Protein AF-A0A7S1DAP8-F1 (afdb_monomer_lite)

Organism: Cyclophora tenuis (NCBI:txid216820)

Sequence (135 aa):
DYMHPTELNETYIRTVSEQVTNPYPANLQTMCVDSYTTLSPDRNTYMVPTRNLHERVHCDVLERALATDGSYIYTVRLRPANAANQFVLVYNVESPLGVEVMDKLQSADWHLQRAFRHPITLPNDIIPDQWKNKK

Foldseek 3Di:
DDDAQVNPPDLDDDAPVRCVVPNDPPFKAKKFDPAWDDPDPQETEHDQDPDQDPDIFGKGFHDWDQDPVRFIFTWIFTQDPVHNPDTHTYGRQGPPRTMGMHTDVPSQVPPPPPHDDDPPDDPPVPDDPVNDPDD

pLDDT: mean 85.41, std 10.63, range [56.0, 96.94]

Structure (mmCIF, N/CA/C/O backbone):
data_AF-A0A7S1DAP8-F1
#
_entry.id   AF-A0A7S1DAP8-F1
#
loop_
_atom_site.group_PDB
_atom_site.id
_atom_site.type_symbol
_atom_site.label_atom_id
_atom_site.label_alt_id
_atom_site.label_comp_id
_atom_site.label_asym_id
_atom_site.label_entity_id
_atom_site.label_seq_id
_atom_site.pdbx_PDB_ins_code
_atom_site.Cartn_x
_atom_site.Cartn_y
_atom_site.Cartn_z
_atom_site.occupancy
_atom_site.B_iso_or_equiv
_atom_site.auth_seq_id
_atom_site.auth_comp_id
_atom_site.auth_asym_id
_atom_site.auth_atom_id
_atom_site.pdbx_PDB_model_num
ATOM 1 N N . ASP A 1 1 ? 5.462 -13.600 -15.554 1.00 74.06 1 ASP A N 1
ATOM 2 C CA . ASP A 1 1 ? 4.995 -12.455 -16.351 1.00 74.06 1 ASP A CA 1
ATOM 3 C C . ASP A 1 1 ? 5.003 -11.203 -15.510 1.00 74.06 1 ASP A C 1
ATOM 5 O O . ASP A 1 1 ? 4.640 -11.272 -14.341 1.00 74.06 1 ASP A O 1
ATOM 9 N N . TYR A 1 2 ? 5.502 -10.114 -16.087 1.00 80.12 2 TYR A N 1
ATOM 10 C CA . TYR A 1 2 ? 5.448 -8.781 -15.497 1.00 80.12 2 TYR A CA 1
ATOM 11 C C . TYR A 1 2 ? 4.095 -8.145 -15.810 1.00 80.12 2 TYR A C 1
ATOM 13 O O . TYR A 1 2 ? 3.560 -8.345 -16.902 1.00 80.12 2 TYR A O 1
ATOM 21 N N . MET A 1 3 ? 3.562 -7.394 -14.851 1.00 85.62 3 MET A N 1
ATOM 22 C CA . MET A 1 3 ? 2.334 -6.619 -14.991 1.00 85.62 3 MET A CA 1
ATOM 23 C C . MET A 1 3 ? 2.569 -5.226 -14.424 1.00 85.62 3 MET A C 1
ATOM 25 O O . MET A 1 3 ? 2.884 -5.099 -13.242 1.00 85.62 3 MET A O 1
ATOM 29 N N . HIS A 1 4 ? 2.401 -4.186 -15.232 1.00 84.69 4 HIS A N 1
ATOM 30 C CA . HIS A 1 4 ? 2.620 -2.826 -14.752 1.00 84.69 4 HIS A CA 1
ATOM 31 C C . HIS A 1 4 ? 1.543 -2.454 -13.709 1.00 84.69 4 HIS A C 1
ATOM 33 O O . HIS A 1 4 ? 0.382 -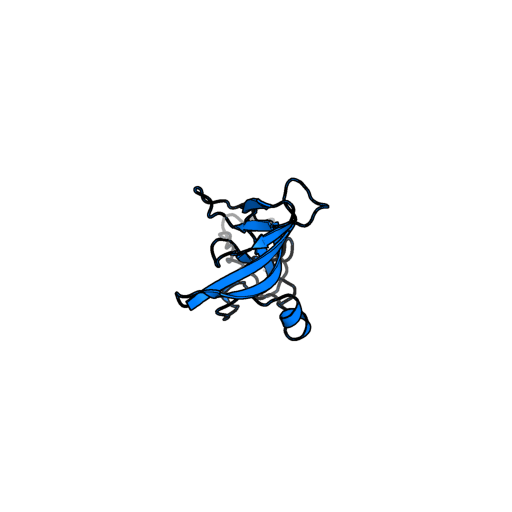2.831 -13.891 1.00 84.69 4 HIS A O 1
ATOM 39 N N . PRO A 1 5 ? 1.850 -1.689 -12.640 1.00 86.94 5 PRO A N 1
ATOM 40 C CA . PRO A 1 5 ? 0.865 -1.354 -11.606 1.00 86.94 5 PRO A CA 1
ATOM 41 C C . PRO A 1 5 ? -0.424 -0.714 -12.142 1.00 86.94 5 PRO A C 1
ATOM 43 O O . PRO A 1 5 ? -1.500 -0.967 -11.617 1.00 86.94 5 PRO A O 1
ATOM 46 N N . THR A 1 6 ? -0.350 0.068 -13.224 1.00 86.00 6 THR A N 1
ATOM 47 C CA . THR A 1 6 ? -1.535 0.697 -13.846 1.00 86.00 6 THR A CA 1
ATOM 48 C C . THR A 1 6 ? -2.428 -0.280 -14.611 1.00 86.00 6 THR A C 1
ATOM 50 O O . THR A 1 6 ? -3.550 0.070 -14.959 1.00 86.00 6 THR A O 1
ATOM 53 N N . GLU A 1 7 ? -1.932 -1.476 -14.931 1.00 87.50 7 GLU A N 1
ATOM 54 C CA . GLU A 1 7 ? -2.719 -2.552 -15.548 1.00 87.50 7 GLU A CA 1
ATOM 55 C C . GLU A 1 7 ? -3.531 -3.324 -14.497 1.00 87.50 7 GLU A C 1
ATOM 57 O O . GLU A 1 7 ? -4.429 -4.094 -14.848 1.00 87.50 7 GLU A O 1
ATOM 62 N N . LEU A 1 8 ? -3.251 -3.099 -13.206 1.00 86.94 8 LEU A N 1
ATOM 63 C CA . LEU A 1 8 ? -4.054 -3.603 -12.103 1.00 86.94 8 LEU A CA 1
ATOM 64 C C . LEU A 1 8 ? -5.413 -2.880 -12.110 1.00 86.94 8 LEU A C 1
ATOM 66 O O . LEU A 1 8 ? -5.570 -1.801 -11.547 1.00 86.94 8 LEU A O 1
ATOM 70 N N . ASN A 1 9 ? -6.405 -3.474 -12.773 1.00 83.38 9 ASN A N 1
ATOM 71 C CA . ASN A 1 9 ? -7.762 -2.932 -12.880 1.00 83.38 9 ASN A CA 1
ATOM 72 C C . ASN A 1 9 ? -8.575 -3.175 -11.593 1.00 83.38 9 ASN A C 1
ATOM 74 O O . ASN A 1 9 ? -9.611 -3.841 -11.608 1.00 83.38 9 ASN A O 1
ATOM 78 N N . GLU A 1 10 ? -8.067 -2.685 -10.464 1.00 85.94 10 GLU A N 1
ATOM 79 C CA . GLU A 1 10 ? -8.697 -2.809 -9.152 1.00 85.94 10 GLU A CA 1
ATOM 80 C C . GLU A 1 10 ? -8.986 -1.441 -8.549 1.00 85.94 10 GLU A C 1
ATOM 82 O O . GLU A 1 10 ? -8.167 -0.529 -8.597 1.00 85.94 10 GLU A O 1
ATOM 87 N N . THR A 1 11 ? -10.163 -1.307 -7.942 1.00 86.50 11 THR A N 1
ATOM 88 C CA . THR A 1 11 ? -10.584 -0.074 -7.260 1.00 86.50 11 THR A CA 1
ATOM 89 C C . THR A 1 11 ? -10.093 0.004 -5.815 1.00 86.50 11 THR A C 1
ATOM 91 O O . THR A 1 11 ? -10.293 1.019 -5.151 1.00 86.50 11 THR A O 1
ATOM 94 N N . TYR A 1 12 ? -9.476 -1.065 -5.309 1.00 92.62 12 TYR A N 1
ATOM 95 C CA . TYR A 1 12 ? -9.005 -1.177 -3.937 1.00 92.62 12 TYR A CA 1
ATOM 96 C C . TYR A 1 12 ? -7.743 -2.030 -3.844 1.00 92.62 12 TYR A C 1
ATOM 98 O O . TYR A 1 12 ? -7.437 -2.827 -4.727 1.00 92.62 12 TYR A O 1
ATOM 106 N N . ILE A 1 13 ? -7.040 -1.895 -2.722 1.00 94.88 13 ILE A N 1
ATOM 107 C CA . ILE A 1 13 ? -5.855 -2.691 -2.412 1.00 94.88 13 ILE A CA 1
ATOM 108 C C . ILE A 1 13 ? -6.275 -3.909 -1.583 1.00 94.88 13 ILE A C 1
ATOM 110 O O . ILE A 1 13 ? -7.078 -3.807 -0.647 1.00 94.88 13 ILE A O 1
ATOM 114 N N . ARG A 1 14 ? -5.759 -5.077 -1.964 1.00 95.31 14 ARG A N 1
ATOM 115 C CA . ARG A 1 14 ? -6.067 -6.375 -1.372 1.00 95.31 14 ARG A CA 1
ATOM 116 C C . ARG A 1 14 ? -5.369 -6.530 -0.031 1.00 95.31 14 ARG A C 1
ATOM 118 O O . ARG A 1 14 ? -4.172 -6.253 0.091 1.00 95.31 14 ARG A O 1
ATOM 125 N N . THR A 1 15 ? -6.096 -7.035 0.955 1.00 96.69 15 THR A N 1
ATOM 126 C CA . THR A 1 15 ? -5.527 -7.375 2.261 1.00 96.69 15 THR A CA 1
ATOM 127 C C . THR A 1 15 ? -4.600 -8.590 2.163 1.00 96.69 15 THR A C 1
ATOM 129 O O . THR A 1 15 ? -4.656 -9.365 1.205 1.00 96.69 15 THR A O 1
ATOM 132 N N . VAL A 1 16 ? -3.770 -8.814 3.184 1.00 96.44 16 VAL A N 1
ATOM 133 C CA . VAL A 1 16 ? -2.903 -10.002 3.263 1.00 96.44 16 VAL A CA 1
ATOM 134 C C . VAL A 1 16 ? -3.714 -11.296 3.152 1.00 96.44 16 VAL A C 1
ATOM 136 O O . VAL A 1 16 ? -3.266 -12.235 2.504 1.00 96.44 16 VAL A O 1
ATOM 139 N N . SER A 1 17 ? -4.912 -11.355 3.744 1.00 96.31 17 SER A N 1
ATOM 140 C CA . SER A 1 17 ? -5.776 -12.538 3.665 1.00 96.31 17 SER A CA 1
ATOM 141 C C . SER A 1 17 ? -6.344 -12.759 2.261 1.00 96.31 17 SER A C 1
ATOM 143 O O . SER A 1 17 ? -6.376 -13.897 1.797 1.00 96.31 17 SER A O 1
ATOM 145 N N . GLU A 1 18 ? -6.731 -11.691 1.557 1.00 96.06 18 GLU A N 1
ATOM 146 C CA . GLU A 1 18 ? -7.187 -11.753 0.161 1.00 96.06 18 GLU A CA 1
ATOM 147 C C . GLU A 1 18 ? -6.055 -12.180 -0.786 1.00 96.06 18 GLU A C 1
ATOM 149 O O . GLU A 1 18 ? -6.285 -12.927 -1.734 1.00 96.06 18 GLU A O 1
ATOM 154 N N . GLN A 1 19 ? -4.813 -11.771 -0.511 1.00 95.00 19 GLN A N 1
ATOM 155 C CA . GLN A 1 19 ? -3.651 -12.153 -1.318 1.00 95.00 19 GLN A CA 1
ATOM 156 C C . GLN A 1 19 ? -3.267 -13.636 -1.184 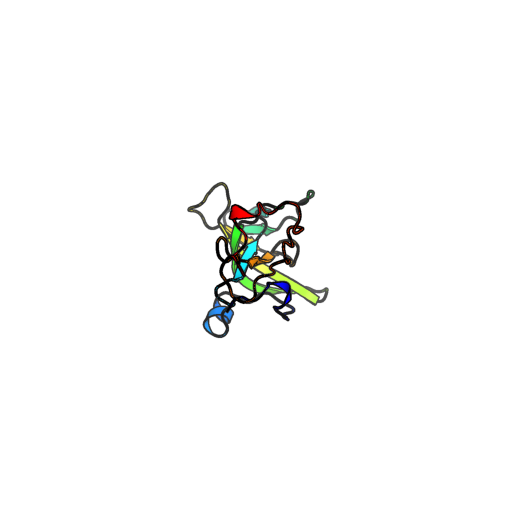1.00 95.00 19 GLN A C 1
ATOM 158 O O . GLN A 1 19 ? -2.566 -14.154 -2.049 1.00 95.00 19 GLN A O 1
ATOM 163 N N . VAL A 1 20 ? -3.740 -14.351 -0.155 1.00 95.19 20 VAL A N 1
ATOM 164 C CA . VAL A 1 20 ? -3.539 -15.810 -0.061 1.00 95.19 20 VAL A CA 1
ATOM 165 C C . VAL A 1 20 ? -4.321 -16.539 -1.155 1.00 95.19 20 VAL A C 1
ATOM 167 O O . VAL A 1 20 ? -3.828 -17.514 -1.719 1.00 95.19 20 VAL A O 1
ATOM 170 N N . THR A 1 21 ? -5.535 -16.077 -1.462 1.00 96.44 21 THR A N 1
ATOM 171 C CA . THR A 1 21 ? -6.404 -16.691 -2.477 1.00 96.44 21 THR A CA 1
ATOM 172 C C . THR A 1 21 ? -6.239 -16.053 -3.853 1.00 96.44 21 THR A C 1
ATOM 174 O O . THR A 1 21 ? -6.351 -16.747 -4.861 1.00 96.44 21 THR A O 1
ATOM 177 N N . ASN A 1 22 ? -5.946 -14.753 -3.905 1.00 94.62 22 ASN A N 1
ATOM 178 C CA . ASN A 1 22 ? -5.735 -13.985 -5.127 1.00 94.62 22 ASN A CA 1
ATOM 179 C C . ASN A 1 22 ? -4.494 -13.076 -4.987 1.00 94.62 22 ASN A C 1
ATOM 181 O O . ASN A 1 22 ? -4.629 -11.863 -4.767 1.00 94.62 22 ASN A O 1
ATOM 185 N N . PRO A 1 23 ? -3.274 -13.643 -5.065 1.00 94.19 23 PRO A N 1
ATOM 186 C CA . PRO A 1 23 ? -2.041 -12.884 -4.891 1.00 94.19 23 PRO A CA 1
ATOM 187 C C . PRO A 1 23 ? -1.857 -11.849 -6.000 1.00 94.19 23 PRO A C 1
ATOM 189 O O . PRO A 1 23 ? -2.313 -12.019 -7.135 1.00 94.19 23 PRO A O 1
ATOM 192 N N . TYR A 1 24 ? -1.155 -10.766 -5.680 1.00 93.44 24 TYR A N 1
ATOM 193 C CA . TYR A 1 24 ? -0.628 -9.891 -6.720 1.00 93.44 24 TYR A CA 1
ATOM 194 C C . TYR A 1 24 ? 0.422 -10.629 -7.563 1.00 93.44 24 TYR A C 1
ATOM 196 O O . TYR A 1 24 ? 1.078 -11.551 -7.065 1.00 93.44 24 TYR A O 1
ATOM 204 N N . PRO A 1 25 ? 0.618 -10.240 -8.836 1.00 92.69 25 PRO A N 1
ATOM 205 C CA . PRO A 1 25 ? 1.751 -10.716 -9.616 1.00 92.69 25 PRO A CA 1
ATOM 206 C C . PRO A 1 25 ? 3.071 -10.495 -8.883 1.00 92.69 25 PRO A C 1
ATOM 208 O O . PRO A 1 25 ? 3.242 -9.519 -8.159 1.00 92.69 25 PRO A O 1
ATOM 211 N N . ALA A 1 26 ? 4.027 -11.401 -9.087 1.00 90.62 26 ALA A N 1
ATOM 212 C CA . ALA A 1 26 ? 5.270 -11.441 -8.314 1.00 90.62 26 ALA A CA 1
ATOM 213 C C . ALA A 1 26 ? 6.155 -10.183 -8.458 1.00 90.62 26 ALA A C 1
ATOM 215 O O . ALA A 1 26 ? 7.068 -9.984 -7.652 1.00 90.62 26 ALA A O 1
ATOM 216 N N . ASN A 1 27 ? 5.912 -9.362 -9.485 1.00 90.19 27 ASN A N 1
ATOM 217 C CA . ASN A 1 27 ? 6.595 -8.090 -9.704 1.00 90.19 27 ASN A CA 1
ATOM 218 C C . ASN A 1 27 ? 5.956 -6.917 -8.949 1.00 90.19 27 ASN A C 1
ATOM 220 O O . ASN A 1 27 ? 6.547 -5.848 -8.938 1.00 90.19 27 ASN A O 1
ATOM 224 N N . LEU A 1 28 ? 4.788 -7.096 -8.334 1.00 92.62 28 LEU A N 1
ATOM 225 C CA . LEU A 1 28 ? 4.097 -6.051 -7.591 1.00 92.62 28 LEU A CA 1
ATOM 226 C C . LEU A 1 28 ? 4.238 -6.254 -6.084 1.00 92.62 28 LEU A C 1
ATOM 228 O O . LEU A 1 28 ? 4.357 -7.372 -5.581 1.00 92.62 28 LEU A O 1
ATOM 232 N N . GLN A 1 29 ? 4.219 -5.145 -5.358 1.00 93.50 29 GLN A N 1
ATOM 233 C CA . GLN A 1 29 ? 4.233 -5.104 -3.902 1.00 93.50 29 GLN A CA 1
ATOM 234 C C . GLN A 1 29 ? 3.446 -3.895 -3.399 1.00 93.50 29 GLN A C 1
ATOM 236 O O . GLN A 1 29 ? 3.294 -2.898 -4.106 1.00 93.50 29 GLN A O 1
ATOM 241 N N . THR A 1 30 ? 2.969 -3.961 -2.160 1.00 94.81 30 THR A N 1
ATOM 242 C CA . THR A 1 30 ? 2.293 -2.830 -1.525 1.00 94.81 30 THR A CA 1
ATOM 243 C C . THR A 1 30 ? 3.297 -1.957 -0.777 1.00 94.81 30 THR A C 1
ATOM 245 O O . THR A 1 30 ? 4.127 -2.441 -0.005 1.00 94.81 30 THR A O 1
ATOM 248 N N . MET A 1 31 ? 3.229 -0.654 -1.031 1.00 93.69 31 MET A N 1
ATOM 249 C CA . MET A 1 31 ? 4.125 0.351 -0.472 1.00 93.69 31 MET A CA 1
ATOM 250 C C . MET A 1 31 ? 3.302 1.457 0.191 1.00 93.69 31 MET A C 1
ATOM 252 O O . MET A 1 31 ? 2.255 1.858 -0.319 1.00 93.69 31 MET A O 1
ATOM 256 N N . CYS A 1 32 ? 3.788 1.968 1.319 1.00 93.56 32 CYS A N 1
ATOM 257 C CA . CYS A 1 32 ? 3.118 2.999 2.104 1.00 93.56 32 CYS A CA 1
ATOM 258 C C . CYS A 1 32 ? 4.025 4.202 2.346 1.00 93.56 32 CYS A C 1
ATOM 260 O O . CYS A 1 32 ? 5.248 4.077 2.364 1.00 93.56 32 CYS A O 1
ATOM 262 N N . VAL A 1 33 ? 3.427 5.367 2.584 1.00 92.56 33 VAL A N 1
ATOM 263 C CA . VAL A 1 33 ? 4.159 6.540 3.080 1.00 92.56 33 VAL A CA 1
ATOM 264 C C . VAL A 1 33 ? 4.371 6.404 4.585 1.00 92.56 33 VAL A C 1
ATOM 266 O O . VAL A 1 33 ? 3.417 6.191 5.332 1.00 92.56 33 VAL A O 1
ATOM 269 N N . ASP A 1 34 ? 5.614 6.575 5.033 1.00 91.31 34 ASP A N 1
ATOM 270 C CA . ASP A 1 34 ? 5.987 6.589 6.452 1.00 91.31 34 ASP A CA 1
ATOM 271 C C . ASP A 1 34 ? 5.605 7.940 7.096 1.00 91.31 34 ASP A C 1
ATOM 273 O O . ASP A 1 34 ? 6.450 8.788 7.382 1.00 91.31 34 ASP A O 1
ATOM 277 N N . SER A 1 35 ? 4.298 8.205 7.222 1.00 91.19 35 SER A N 1
ATOM 278 C CA . SER A 1 35 ? 3.772 9.442 7.813 1.00 91.19 35 SER A CA 1
ATOM 279 C C . SER A 1 35 ? 2.584 9.171 8.727 1.00 91.19 35 SER A C 1
ATOM 281 O O . SER A 1 35 ? 1.467 8.892 8.290 1.00 91.19 35 SER A O 1
ATOM 283 N N . TYR A 1 36 ? 2.837 9.237 10.029 1.00 91.94 36 TYR A N 1
ATOM 284 C CA . TYR A 1 36 ? 1.837 8.985 11.055 1.00 91.94 36 TYR A CA 1
ATOM 285 C C . TYR A 1 36 ? 2.116 9.809 12.310 1.00 91.94 36 TYR A C 1
ATOM 287 O O . TYR A 1 36 ? 3.234 10.266 12.545 1.00 91.94 36 TYR A O 1
ATOM 295 N N . THR A 1 37 ? 1.085 9.976 13.135 1.00 92.25 37 THR A N 1
ATOM 296 C CA . THR A 1 37 ? 1.211 10.511 14.493 1.00 92.25 37 THR A CA 1
ATOM 297 C C . THR A 1 37 ? 0.807 9.455 15.513 1.00 92.25 37 THR A C 1
ATOM 299 O O . THR A 1 37 ? -0.128 8.678 15.292 1.00 92.25 37 THR A O 1
ATOM 302 N N . THR A 1 38 ? 1.522 9.412 16.631 1.00 90.94 38 THR A N 1
ATOM 303 C CA . THR A 1 38 ? 1.279 8.463 17.717 1.00 90.94 38 THR A CA 1
ATOM 304 C C . THR A 1 38 ? 0.228 9.035 18.664 1.00 90.94 38 THR A C 1
ATOM 306 O O . THR A 1 38 ? 0.481 10.008 19.369 1.00 90.94 38 THR A O 1
ATOM 309 N N . LEU A 1 39 ? -0.965 8.436 18.674 1.00 86.56 39 LEU A N 1
ATOM 310 C CA . LEU A 1 39 ? -2.060 8.803 19.584 1.00 86.56 39 LEU A CA 1
ATOM 311 C C . LEU A 1 39 ? -1.929 8.083 20.931 1.00 86.56 39 LEU A C 1
ATOM 313 O O . LEU A 1 39 ? -2.228 8.651 21.978 1.00 86.56 39 LEU A O 1
ATOM 317 N N . SER A 1 40 ? -1.500 6.822 20.901 1.00 83.81 40 SER A N 1
ATOM 318 C CA . SER A 1 40 ? -1.235 5.987 22.076 1.00 83.81 40 SER A CA 1
ATOM 319 C C . SER A 1 40 ? -0.090 5.013 21.765 1.00 83.81 40 SER A C 1
ATOM 321 O O . SER A 1 40 ? 0.246 4.868 20.589 1.00 83.81 40 SER A O 1
ATOM 323 N N . PRO A 1 41 ? 0.495 4.317 22.763 1.00 78.81 41 PRO A N 1
ATOM 324 C CA . PRO A 1 41 ? 1.643 3.425 22.550 1.00 78.81 41 PRO A CA 1
ATOM 325 C C . PRO A 1 41 ? 1.441 2.421 21.405 1.00 78.81 41 PRO A C 1
ATOM 327 O O . PRO A 1 41 ? 2.364 2.164 20.640 1.00 78.81 41 PRO A O 1
ATOM 330 N N . ASP A 1 42 ? 0.204 1.943 21.239 1.00 78.88 42 ASP A N 1
ATOM 331 C CA . ASP A 1 42 ? -0.158 0.929 20.242 1.00 78.88 42 ASP A CA 1
ATOM 332 C C . ASP A 1 42 ? -0.984 1.472 19.061 1.00 78.88 42 ASP A C 1
ATOM 334 O O . ASP A 1 42 ? -1.433 0.704 18.206 1.00 78.88 42 ASP A O 1
ATOM 338 N N . ARG A 1 43 ? -1.238 2.789 19.004 1.00 85.94 43 ARG A N 1
ATOM 339 C CA . ARG A 1 43 ? -2.135 3.380 18.001 1.00 85.94 43 ARG A CA 1
ATOM 340 C C . ARG A 1 43 ? -1.507 4.582 17.320 1.00 85.94 43 ARG A C 1
ATOM 342 O O . ARG A 1 43 ? -1.427 5.671 17.889 1.00 85.94 43 ARG A O 1
ATOM 349 N N . ASN A 1 44 ? -1.162 4.391 16.052 1.00 92.25 44 ASN A N 1
ATOM 350 C CA . ASN A 1 44 ? -0.701 5.458 15.176 1.00 92.25 44 ASN A CA 1
ATOM 351 C C . ASN A 1 44 ? -1.769 5.745 14.127 1.00 92.25 44 ASN A C 1
ATOM 353 O O . ASN A 1 44 ? -2.312 4.820 13.531 1.00 92.25 44 ASN A O 1
ATOM 357 N N . THR A 1 45 ? -2.092 7.010 13.896 1.00 93.75 45 THR A N 1
ATOM 358 C CA . THR A 1 45 ? -3.003 7.390 12.808 1.00 93.75 45 THR A CA 1
ATOM 359 C C . THR A 1 45 ? -2.202 7.985 11.670 1.00 93.75 45 THR A C 1
ATOM 361 O O . THR A 1 45 ? -1.241 8.721 11.908 1.00 93.75 45 THR A O 1
ATOM 364 N N . TYR A 1 46 ? -2.601 7.667 10.443 1.00 93.06 46 TYR A N 1
ATOM 365 C CA . TYR A 1 46 ? -2.025 8.274 9.256 1.00 93.06 46 TYR A CA 1
ATOM 366 C C . TYR A 1 46 ? -2.175 9.791 9.315 1.00 93.06 46 TYR A C 1
ATOM 368 O O . TYR A 1 46 ? -3.194 10.319 9.771 1.00 93.06 46 TYR A O 1
ATOM 376 N N . MET A 1 47 ? -1.132 10.480 8.872 1.00 91.56 47 MET A N 1
ATOM 377 C CA . MET A 1 47 ? -1.121 11.924 8.741 1.00 91.56 47 MET A CA 1
ATOM 378 C C . MET A 1 47 ? -0.730 12.247 7.308 1.00 91.56 47 MET A C 1
ATOM 380 O O . MET A 1 47 ? 0.332 11.835 6.850 1.00 91.56 47 MET A O 1
ATOM 384 N N . VAL A 1 48 ? -1.584 12.986 6.601 1.00 88.62 48 VAL A N 1
ATOM 385 C CA . VAL A 1 48 ? -1.288 13.398 5.228 1.00 88.62 48 VAL A CA 1
ATOM 386 C C . VAL A 1 48 ? -0.061 14.319 5.252 1.00 88.62 48 VAL A C 1
ATOM 388 O O . VAL A 1 48 ? -0.094 15.359 5.921 1.00 88.62 48 VAL A O 1
ATOM 391 N N . PRO A 1 49 ? 1.030 13.970 4.550 1.00 85.50 49 PRO A N 1
ATOM 392 C CA . PRO A 1 49 ? 2.211 14.816 4.492 1.00 85.50 49 PRO A CA 1
ATOM 393 C C . PRO A 1 49 ? 1.888 16.172 3.858 1.00 85.50 49 PRO A C 1
ATOM 395 O O . PRO A 1 49 ? 1.223 16.250 2.830 1.00 85.50 49 PRO A O 1
ATOM 398 N N . THR A 1 50 ? 2.432 17.257 4.412 1.00 82.94 50 THR A N 1
ATOM 399 C CA . THR A 1 50 ? 2.310 18.601 3.812 1.00 82.94 50 THR A CA 1
ATOM 400 C C . THR A 1 50 ? 3.200 18.797 2.582 1.00 82.94 50 THR A C 1
ATOM 402 O O . THR A 1 50 ? 3.028 19.759 1.836 1.00 82.94 50 THR A O 1
ATOM 405 N N . ARG A 1 51 ? 4.172 17.904 2.370 1.00 81.81 51 ARG A N 1
ATOM 406 C CA . ARG A 1 51 ? 5.076 17.882 1.214 1.00 81.81 51 ARG A CA 1
ATOM 407 C C . ARG A 1 51 ? 4.966 16.530 0.528 1.00 81.81 51 ARG A C 1
ATOM 409 O O . ARG A 1 51 ? 4.798 15.524 1.205 1.00 81.81 51 ARG A O 1
ATOM 416 N N . ASN A 1 52 ? 5.146 16.497 -0.789 1.00 75.88 52 ASN A N 1
ATOM 417 C CA . ASN A 1 52 ? 5.190 15.241 -1.535 1.00 75.88 52 ASN A CA 1
ATOM 418 C C . ASN A 1 52 ? 6.394 14.397 -1.090 1.00 75.88 52 ASN A C 1
ATOM 420 O O . ASN A 1 52 ? 7.535 14.663 -1.481 1.00 75.88 52 ASN A O 1
ATOM 424 N N . LEU A 1 53 ? 6.132 13.386 -0.260 1.00 77.75 53 LEU A N 1
ATOM 425 C CA . LEU A 1 53 ? 7.112 12.386 0.145 1.00 77.75 53 LEU A CA 1
ATOM 426 C C . LEU A 1 53 ? 7.153 11.289 -0.919 1.00 77.75 53 LEU A C 1
ATOM 428 O O . LEU A 1 53 ? 6.161 10.610 -1.163 1.00 77.75 53 LEU A O 1
ATOM 432 N N . HIS A 1 54 ? 8.312 11.140 -1.557 1.00 74.38 54 HIS A N 1
ATOM 433 C CA . HIS A 1 54 ? 8.564 10.066 -2.523 1.00 74.38 54 HIS A CA 1
ATOM 434 C C . HIS A 1 54 ? 9.109 8.807 -1.836 1.00 74.38 54 HIS A C 1
ATOM 436 O O . HIS A 1 54 ? 9.149 7.733 -2.432 1.00 74.38 54 HIS A O 1
ATOM 442 N N . GLU A 1 55 ? 9.539 8.939 -0.582 1.00 83.44 55 GLU A N 1
ATOM 443 C CA . GLU A 1 55 ? 10.017 7.830 0.227 1.00 83.44 55 GLU A CA 1
ATOM 444 C C . GLU A 1 55 ? 8.826 6.985 0.669 1.00 83.44 55 GLU A C 1
ATOM 446 O O . GLU A 1 55 ? 7.945 7.437 1.406 1.00 83.44 55 GLU A O 1
ATOM 451 N N . ARG A 1 56 ? 8.798 5.746 0.183 1.00 89.38 56 ARG A N 1
ATOM 452 C CA . ARG A 1 56 ? 7.807 4.751 0.568 1.00 89.38 56 ARG A CA 1
ATOM 453 C C . ARG A 1 56 ? 8.496 3.548 1.190 1.00 89.38 56 ARG A C 1
ATOM 455 O O . ARG A 1 56 ? 9.591 3.159 0.784 1.00 89.38 56 ARG A O 1
ATOM 462 N N . VAL A 1 57 ? 7.820 2.935 2.147 1.00 91.88 57 VAL A N 1
ATOM 463 C CA . VAL A 1 57 ? 8.273 1.741 2.854 1.00 91.88 57 VAL A CA 1
ATOM 464 C C . VAL A 1 57 ? 7.358 0.566 2.550 1.00 91.88 57 VAL A C 1
ATOM 466 O O . VAL A 1 57 ? 6.175 0.742 2.258 1.00 91.88 57 VAL A O 1
ATOM 469 N N . HIS A 1 58 ? 7.902 -0.645 2.634 1.00 92.38 58 HIS A N 1
ATOM 470 C CA . HIS A 1 58 ? 7.100 -1.857 2.513 1.00 92.38 58 HIS A CA 1
ATOM 471 C C . HIS A 1 58 ? 6.031 -1.896 3.609 1.00 92.38 58 HIS A C 1
ATOM 473 O O . HIS A 1 58 ? 6.330 -1.664 4.790 1.00 92.38 58 HIS A O 1
ATOM 479 N N . CYS A 1 59 ? 4.805 -2.246 3.232 1.00 94.06 59 CYS A N 1
ATOM 480 C CA . CYS A 1 59 ? 3.712 -2.400 4.175 1.00 94.06 59 CYS A CA 1
ATOM 481 C C . CYS A 1 59 ? 2.770 -3.536 3.791 1.00 94.06 59 CYS A C 1
ATOM 483 O O . CYS A 1 59 ? 2.576 -3.848 2.620 1.00 94.06 59 CYS A O 1
ATOM 485 N N . ASP A 1 60 ? 2.155 -4.119 4.812 1.00 95.81 60 ASP A N 1
ATOM 486 C CA . ASP A 1 60 ? 1.122 -5.131 4.668 1.00 95.81 60 ASP A CA 1
ATOM 487 C C . ASP A 1 60 ? -0.242 -4.508 4.966 1.00 95.81 60 ASP A C 1
ATOM 489 O O . ASP A 1 60 ? -0.442 -3.924 6.035 1.00 95.81 60 ASP A O 1
ATOM 493 N N . VAL A 1 61 ? -1.198 -4.654 4.050 1.00 96.88 61 VAL A N 1
ATOM 494 C CA . VAL A 1 61 ? -2.579 -4.201 4.265 1.00 96.88 61 VAL A CA 1
ATOM 495 C C . VAL A 1 61 ? -3.318 -5.261 5.069 1.00 96.88 61 VAL A C 1
ATOM 497 O O . VAL A 1 61 ? -3.584 -6.354 4.574 1.00 96.88 61 VAL A O 1
ATOM 500 N N . LEU A 1 62 ? -3.638 -4.960 6.323 1.00 96.94 62 LEU A N 1
ATOM 501 C CA . LEU A 1 62 ? -4.305 -5.910 7.212 1.00 96.94 62 LEU A CA 1
ATOM 502 C C . LEU A 1 62 ? -5.819 -5.858 7.037 1.00 96.94 62 LEU A C 1
ATOM 504 O O . LEU A 1 62 ? -6.462 -6.891 6.872 1.00 96.94 62 LEU A O 1
ATOM 508 N N . GLU A 1 63 ? -6.369 -4.646 7.041 1.00 96.19 63 GLU A N 1
ATOM 509 C CA . GLU A 1 63 ? -7.808 -4.409 6.991 1.00 96.19 63 GLU A CA 1
ATOM 510 C C . GLU A 1 63 ? -8.133 -3.263 6.035 1.00 96.19 63 GLU A C 1
ATOM 512 O O . GLU A 1 63 ? -7.318 -2.364 5.806 1.00 96.19 63 GLU A O 1
ATOM 517 N N . ARG A 1 64 ? -9.354 -3.300 5.502 1.00 95.44 64 ARG A N 1
ATOM 518 C CA . ARG A 1 64 ? -9.936 -2.281 4.632 1.00 95.44 64 ARG A CA 1
ATOM 519 C C . ARG A 1 64 ? -11.330 -1.949 5.152 1.00 95.44 64 ARG A C 1
ATOM 521 O O . ARG A 1 64 ? -12.119 -2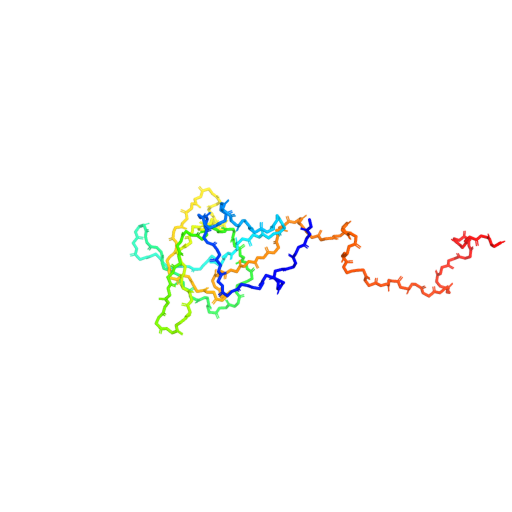.857 5.408 1.00 95.44 64 ARG A O 1
ATOM 528 N N . ALA A 1 65 ? -11.643 -0.666 5.260 1.00 94.38 65 ALA A N 1
ATOM 529 C CA . ALA A 1 65 ? -12.981 -0.178 5.560 1.00 94.38 65 ALA A CA 1
ATOM 530 C C . ALA A 1 65 ? -13.416 0.847 4.508 1.00 94.38 65 ALA A C 1
ATOM 532 O O . ALA A 1 65 ? -12.589 1.530 3.904 1.00 94.38 65 ALA A O 1
ATOM 533 N N . LEU A 1 66 ? -14.724 0.923 4.269 1.00 93.44 66 LEU A N 1
ATOM 534 C CA . LEU A 1 66 ? -15.318 1.918 3.384 1.00 93.44 66 LEU A CA 1
ATOM 535 C C . LEU A 1 66 ? -15.606 3.180 4.201 1.00 93.44 66 LEU A C 1
ATOM 537 O O . LEU A 1 66 ? -16.339 3.123 5.191 1.00 93.44 66 LEU A O 1
ATOM 541 N N . ALA A 1 67 ? -15.013 4.298 3.805 1.00 89.25 67 ALA A N 1
ATOM 542 C CA . ALA A 1 67 ? -15.287 5.598 4.389 1.00 89.25 67 ALA A CA 1
ATOM 543 C C . ALA A 1 67 ? -16.636 6.146 3.895 1.00 89.25 67 ALA A C 1
ATOM 5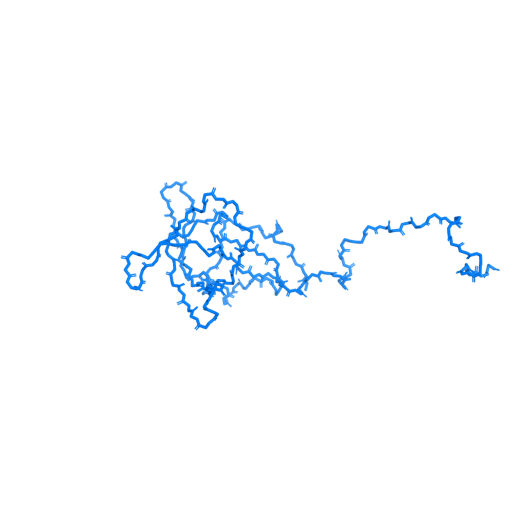45 O O . ALA A 1 67 ? -17.253 5.639 2.957 1.00 89.25 67 ALA A O 1
ATOM 546 N N . THR A 1 68 ? -17.122 7.198 4.549 1.00 89.00 68 THR A N 1
ATOM 547 C CA . THR A 1 68 ? -18.445 7.783 4.273 1.00 89.00 68 THR A CA 1
ATOM 548 C C . THR A 1 68 ? -18.565 8.422 2.891 1.00 89.00 68 THR A C 1
ATOM 550 O O . THR A 1 68 ? -19.671 8.576 2.385 1.00 89.00 68 THR A O 1
ATOM 553 N N . ASP A 1 69 ? -17.444 8.808 2.291 1.00 89.25 69 ASP A N 1
ATOM 554 C CA . ASP A 1 69 ? -17.346 9.372 0.943 1.00 89.25 69 ASP A CA 1
ATOM 555 C C . ASP A 1 69 ? -17.246 8.293 -0.154 1.00 89.25 69 ASP A C 1
ATOM 557 O O . ASP A 1 69 ? -17.190 8.617 -1.338 1.00 89.25 69 ASP A O 1
ATOM 561 N N . GLY A 1 70 ? -17.239 7.012 0.230 1.00 87.31 70 GLY A N 1
ATOM 562 C CA . GLY A 1 70 ? -17.048 5.881 -0.674 1.00 87.31 70 GLY A CA 1
ATOM 563 C C . GLY A 1 70 ? -15.583 5.567 -0.985 1.00 87.31 70 GLY A C 1
ATOM 564 O O . GLY A 1 70 ? -15.325 4.645 -1.760 1.00 87.31 70 GLY A O 1
ATOM 565 N N . SER A 1 71 ? -14.626 6.287 -0.389 1.00 90.31 71 SER A N 1
ATOM 566 C CA . SER A 1 71 ? -13.206 5.941 -0.467 1.00 90.31 71 SER A CA 1
ATOM 567 C C . SER A 1 71 ? -12.872 4.766 0.459 1.00 90.31 71 SER A C 1
ATOM 569 O O . SER A 1 71 ? -13.632 4.416 1.365 1.00 90.31 71 SER A O 1
ATOM 571 N N . TYR A 1 72 ? -11.728 4.123 0.225 1.00 92.69 72 TYR A N 1
ATOM 572 C CA . TYR A 1 72 ? -11.238 3.063 1.099 1.00 92.69 72 TYR A CA 1
ATOM 573 C C . TYR A 1 72 ? -10.166 3.595 2.041 1.00 92.69 72 TYR A C 1
ATOM 575 O O . TYR A 1 72 ? -9.174 4.182 1.603 1.00 92.69 72 TYR A O 1
ATOM 583 N N . ILE A 1 73 ? -10.354 3.307 3.325 1.00 94.88 73 ILE A N 1
ATOM 584 C CA . ILE A 1 73 ? -9.358 3.515 4.369 1.00 94.88 73 ILE A CA 1
ATOM 585 C C . ILE A 1 73 ? -8.783 2.168 4.792 1.00 94.88 73 ILE A C 1
ATOM 587 O O . ILE A 1 73 ? -9.485 1.154 4.850 1.00 94.88 73 ILE A O 1
ATOM 591 N N . TYR A 1 74 ? -7.494 2.158 5.092 1.00 96.38 74 TYR A N 1
ATOM 592 C CA . TYR A 1 74 ? -6.741 0.940 5.340 1.00 96.38 74 TYR A CA 1
ATOM 593 C C . TYR A 1 74 ? -6.085 0.970 6.717 1.00 96.38 74 TYR A C 1
ATOM 595 O O . TYR A 1 74 ? -5.612 2.009 7.186 1.00 96.38 74 TYR A O 1
ATOM 603 N N . THR A 1 75 ? -6.024 -0.203 7.340 1.00 96.25 75 THR A N 1
ATOM 604 C CA . THR A 1 75 ? -5.130 -0.470 8.467 1.00 96.25 75 THR A CA 1
ATOM 605 C C . THR A 1 75 ? -3.921 -1.204 7.916 1.00 96.25 75 THR A C 1
ATOM 607 O O . THR A 1 75 ? -4.051 -2.309 7.378 1.00 96.25 75 THR A O 1
ATOM 610 N N . VAL A 1 76 ? -2.743 -0.601 8.044 1.00 96.38 76 VAL A N 1
ATOM 611 C CA . VAL A 1 76 ? -1.501 -1.167 7.514 1.00 96.38 76 VAL A CA 1
ATOM 612 C C . VAL A 1 76 ? -0.513 -1.474 8.624 1.00 96.38 76 VAL A C 1
ATOM 614 O O . VAL A 1 76 ? -0.422 -0.772 9.633 1.00 96.38 76 VAL A O 1
ATOM 617 N N . ARG A 1 77 ? 0.273 -2.520 8.400 1.00 95.12 77 ARG A N 1
ATOM 618 C CA . ARG A 1 77 ? 1.494 -2.803 9.143 1.00 95.12 77 ARG A CA 1
ATOM 619 C C . ARG A 1 77 ? 2.669 -2.353 8.292 1.00 95.12 77 ARG A C 1
ATOM 621 O O . ARG A 1 77 ? 2.998 -3.020 7.314 1.00 95.12 77 ARG A O 1
ATOM 628 N N . LEU A 1 78 ? 3.297 -1.239 8.651 1.00 92.38 78 LEU A N 1
ATOM 629 C CA . LEU A 1 78 ? 4.453 -0.711 7.925 1.00 92.38 78 LEU A CA 1
ATOM 630 C C . LEU A 1 78 ? 5.751 -0.935 8.697 1.00 92.38 78 LEU A C 1
ATOM 632 O O . LEU A 1 78 ? 5.752 -1.098 9.921 1.00 92.38 78 LEU A O 1
ATOM 636 N N . ARG A 1 79 ? 6.861 -0.958 7.961 1.00 90.75 79 ARG A N 1
ATOM 637 C CA . ARG A 1 79 ? 8.214 -1.019 8.514 1.00 90.75 79 ARG A CA 1
ATOM 638 C C . ARG A 1 79 ? 8.867 0.361 8.362 1.00 90.75 79 ARG A C 1
ATOM 640 O O . ARG A 1 79 ? 9.210 0.704 7.232 1.00 90.75 79 ARG A O 1
ATOM 647 N N . PRO A 1 80 ? 9.038 1.144 9.443 1.00 86.94 80 PRO A N 1
ATOM 648 C CA . PRO A 1 80 ? 9.580 2.495 9.344 1.00 86.94 80 PRO A CA 1
ATOM 649 C C . PRO A 1 80 ? 11.002 2.494 8.789 1.00 86.94 80 PRO A C 1
ATOM 651 O O . PRO A 1 80 ? 11.794 1.595 9.099 1.00 86.94 80 PRO A O 1
ATOM 654 N N . ALA A 1 81 ? 11.360 3.535 8.038 1.00 80.88 81 ALA A N 1
ATOM 655 C CA . ALA A 1 81 ? 12.700 3.651 7.456 1.00 80.88 81 ALA A CA 1
ATOM 656 C C . ALA A 1 81 ? 13.794 3.713 8.541 1.00 80.88 81 ALA A C 1
ATOM 658 O O . ALA A 1 81 ? 14.861 3.115 8.407 1.00 80.88 81 ALA A O 1
ATOM 659 N N . ASN A 1 82 ? 13.489 4.374 9.662 1.00 81.19 82 ASN A N 1
ATOM 660 C CA . ASN A 1 82 ? 14.420 4.580 10.774 1.00 81.19 82 ASN A CA 1
ATOM 661 C C . ASN A 1 82 ? 14.534 3.372 11.723 1.00 81.19 82 ASN A C 1
ATOM 663 O O . ASN A 1 82 ? 15.444 3.326 12.549 1.00 81.19 82 ASN A O 1
ATOM 667 N N . ALA A 1 83 ? 13.624 2.397 11.631 1.00 78.38 83 ALA A N 1
ATOM 668 C CA . ALA A 1 83 ? 13.538 1.271 12.559 1.00 78.38 83 ALA A CA 1
ATOM 669 C C . ALA A 1 83 ? 13.217 -0.033 11.814 1.00 78.38 83 ALA A C 1
ATOM 671 O O . ALA A 1 83 ? 12.164 -0.637 12.003 1.00 78.38 83 ALA A O 1
ATOM 672 N N . ALA A 1 84 ? 14.158 -0.494 10.983 1.00 66.69 84 ALA A N 1
ATOM 673 C CA . ALA A 1 84 ? 13.971 -1.624 10.065 1.00 66.69 84 ALA A CA 1
ATOM 674 C C . ALA A 1 84 ? 13.473 -2.937 10.715 1.00 66.69 84 ALA A C 1
ATOM 676 O O . ALA A 1 84 ? 12.863 -3.760 10.037 1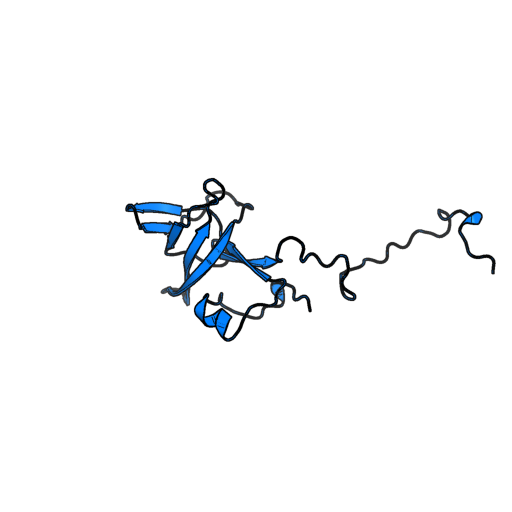.00 66.69 84 ALA A O 1
ATOM 677 N N . ASN A 1 85 ? 13.699 -3.141 12.017 1.00 76.69 85 ASN A N 1
ATOM 678 C CA . ASN A 1 85 ? 13.263 -4.344 12.738 1.00 76.69 85 ASN A CA 1
ATOM 679 C C . ASN A 1 85 ? 11.970 -4.176 13.546 1.00 76.69 85 ASN A C 1
ATOM 681 O O . ASN A 1 85 ? 11.553 -5.120 14.216 1.00 76.69 85 ASN A O 1
ATOM 685 N N . GLN A 1 86 ? 11.330 -3.010 13.498 1.00 86.00 86 GLN A N 1
ATOM 686 C CA . GLN A 1 86 ? 10.063 -2.776 14.177 1.00 86.00 86 GLN A CA 1
ATOM 687 C C . GLN A 1 86 ? 8.943 -2.624 13.157 1.00 86.00 86 GLN A C 1
ATOM 689 O O . GLN A 1 86 ? 9.112 -2.036 12.091 1.00 86.00 86 GLN A O 1
ATOM 694 N N . PHE A 1 87 ? 7.792 -3.192 13.493 1.00 89.38 87 PHE A N 1
ATOM 695 C CA . PHE A 1 87 ? 6.567 -2.985 12.743 1.00 89.38 87 PHE A CA 1
ATOM 696 C C . PHE A 1 87 ? 5.679 -2.029 13.510 1.00 89.38 87 PHE A C 1
ATOM 698 O O . PHE A 1 87 ? 5.553 -2.131 14.730 1.00 89.38 87 PHE A O 1
ATOM 705 N N . VAL A 1 88 ? 5.045 -1.131 12.772 1.00 91.56 88 VAL A N 1
ATOM 706 C CA . VAL A 1 88 ? 4.131 -0.146 13.326 1.00 91.56 88 VAL A CA 1
ATOM 707 C C . VAL A 1 88 ? 2.775 -0.330 12.663 1.00 91.56 88 VAL A C 1
ATOM 709 O O . VAL A 1 88 ? 2.676 -0.442 11.440 1.00 91.56 88 VAL A O 1
ATOM 712 N N . LEU A 1 89 ? 1.730 -0.397 13.487 1.00 94.00 89 LEU A N 1
ATOM 713 C CA . LEU A 1 89 ? 0.350 -0.380 13.021 1.00 94.00 89 LEU A CA 1
ATOM 714 C C . LEU A 1 89 ? -0.090 1.064 12.824 1.00 94.00 89 LEU A C 1
ATOM 716 O O . LEU A 1 89 ? -0.021 1.868 13.761 1.00 94.00 89 LEU A O 1
ATOM 720 N N . VAL A 1 90 ? -0.546 1.366 11.610 1.00 94.69 90 VAL A N 1
ATOM 721 C CA . VAL A 1 90 ? -1.068 2.675 11.228 1.00 94.69 90 VAL A CA 1
ATOM 722 C C . VAL A 1 90 ? -2.495 2.517 10.724 1.00 94.69 90 VAL A C 1
ATOM 724 O O . VAL A 1 90 ? -2.776 1.711 9.837 1.00 94.69 90 VAL A O 1
ATOM 727 N N . TYR A 1 91 ? -3.393 3.293 11.319 1.00 94.62 91 TYR A N 1
ATOM 728 C CA . TYR A 1 91 ? -4.821 3.297 11.027 1.00 94.62 91 TYR A CA 1
ATOM 729 C C . TYR A 1 91 ? -5.195 4.478 10.129 1.00 94.62 91 TYR A C 1
ATOM 731 O O . TYR A 1 91 ? -4.497 5.495 10.112 1.00 94.62 91 TYR A O 1
ATOM 739 N N . ASN A 1 92 ? -6.348 4.365 9.464 1.00 93.75 92 ASN A N 1
ATOM 740 C CA . ASN A 1 92 ? -6.942 5.409 8.621 1.00 93.75 92 ASN A CA 1
ATOM 741 C C . ASN A 1 92 ? -6.034 5.850 7.462 1.00 93.75 92 ASN A C 1
ATOM 743 O O . ASN A 1 92 ? -5.954 7.033 7.146 1.00 93.75 92 ASN A O 1
ATOM 747 N N . VAL A 1 93 ? -5.314 4.908 6.850 1.00 94.00 93 VAL A N 1
ATOM 748 C CA . VAL A 1 93 ? -4.450 5.203 5.702 1.00 94.00 93 VAL A CA 1
ATOM 749 C C . VAL A 1 93 ? -5.312 5.306 4.451 1.00 94.00 93 VAL A C 1
ATOM 751 O O . VAL A 1 93 ? -6.062 4.383 4.151 1.00 94.00 93 VAL A O 1
ATOM 754 N N . GLU A 1 94 ? -5.210 6.404 3.712 1.00 91.38 94 GLU A N 1
ATOM 755 C CA . GLU A 1 94 ? -5.989 6.637 2.490 1.00 91.38 94 GLU A CA 1
ATOM 756 C C . GLU A 1 94 ? -5.208 6.202 1.239 1.00 91.38 94 GLU A C 1
ATOM 758 O O . GLU A 1 94 ? -3.982 6.317 1.184 1.00 91.38 94 GLU A O 1
ATOM 763 N N . SER A 1 95 ? -5.904 5.730 0.204 1.00 88.31 95 SER A N 1
ATOM 764 C CA . SER A 1 95 ? -5.320 5.447 -1.118 1.00 88.31 95 SER A CA 1
ATOM 765 C C . SER A 1 95 ? -5.758 6.519 -2.128 1.00 88.31 95 SER A C 1
ATOM 767 O O . SER A 1 95 ? -6.917 6.932 -2.074 1.00 88.31 95 SER A O 1
ATOM 769 N N . PRO A 1 96 ? -4.885 6.996 -3.041 1.00 85.75 96 PRO A N 1
ATOM 770 C CA . PRO A 1 96 ? -3.516 6.534 -3.325 1.00 85.75 96 PRO A CA 1
ATOM 771 C C . PRO A 1 96 ? -2.411 7.250 -2.525 1.00 85.75 96 PRO A C 1
ATOM 773 O O . PRO A 1 96 ? -1.227 6.974 -2.714 1.00 85.75 96 PRO A O 1
ATOM 776 N N . LEU A 1 97 ? -2.761 8.201 -1.654 1.00 87.69 97 LEU A N 1
ATOM 777 C CA . LEU A 1 97 ? -1.774 9.064 -0.993 1.00 87.69 97 LEU A CA 1
ATOM 778 C C . LEU A 1 97 ? -0.880 8.296 -0.010 1.00 87.69 97 LEU A C 1
ATOM 780 O O . LEU A 1 97 ? 0.345 8.428 -0.052 1.00 87.69 97 LEU A O 1
ATOM 784 N N . GLY A 1 98 ? -1.485 7.495 0.865 1.00 89.69 98 GLY A N 1
ATOM 785 C CA . GLY A 1 98 ? -0.809 6.785 1.946 1.00 89.69 98 GLY A CA 1
ATOM 786 C C . GLY A 1 98 ? -0.420 5.350 1.614 1.00 89.69 98 GLY A C 1
ATOM 787 O O . GLY A 1 98 ? 0.569 4.868 2.164 1.00 89.69 98 GLY A O 1
ATOM 788 N N . VAL A 1 99 ? -1.148 4.686 0.711 1.00 93.44 99 VAL A N 1
ATOM 789 C CA . VAL A 1 99 ? -0.895 3.299 0.294 1.00 93.44 99 VAL A CA 1
ATOM 790 C C . VAL A 1 99 ? -1.158 3.103 -1.202 1.00 93.44 99 VAL A C 1
ATOM 792 O O . VAL A 1 99 ? -2.178 3.548 -1.736 1.00 93.44 99 VAL A O 1
ATOM 795 N N . GLU A 1 100 ? -0.229 2.420 -1.869 1.00 92.62 100 GLU A N 1
ATOM 796 C CA . GLU A 1 100 ? -0.246 2.182 -3.313 1.00 92.62 100 GLU A CA 1
ATOM 797 C C . GLU A 1 100 ? 0.435 0.846 -3.657 1.00 92.62 100 GLU A C 1
ATOM 799 O O . GLU A 1 100 ? 1.309 0.363 -2.931 1.00 92.62 100 GLU A O 1
ATOM 804 N N . VAL A 1 101 ? 0.039 0.238 -4.776 1.00 93.38 101 VAL A N 1
ATOM 805 C CA . VAL A 1 101 ? 0.738 -0.917 -5.349 1.00 93.38 101 VAL A CA 1
ATOM 806 C C . VAL A 1 101 ? 1.817 -0.413 -6.300 1.00 93.38 101 VAL A C 1
ATOM 808 O O . VAL A 1 101 ? 1.544 0.376 -7.198 1.00 93.38 101 VAL A O 1
ATOM 811 N N . MET A 1 102 ? 3.048 -0.874 -6.110 1.00 91.06 102 MET A N 1
ATOM 812 C CA . MET A 1 102 ? 4.197 -0.472 -6.916 1.00 91.06 102 MET A CA 1
ATOM 813 C C . MET A 1 102 ? 4.980 -1.686 -7.396 1.00 91.06 102 MET A C 1
ATOM 815 O O . MET A 1 102 ? 4.843 -2.787 -6.860 1.00 91.06 102 MET A O 1
ATOM 819 N N . ASP A 1 103 ? 5.852 -1.462 -8.374 1.00 89.44 103 ASP A N 1
ATOM 820 C CA . ASP A 1 103 ? 6.820 -2.468 -8.783 1.00 89.44 103 ASP A CA 1
ATOM 821 C C . ASP A 1 103 ? 7.797 -2.803 -7.652 1.00 89.44 103 ASP A C 1
ATOM 823 O O . ASP A 1 103 ? 8.231 -1.959 -6.855 1.00 89.44 103 ASP A O 1
ATOM 827 N N . LYS A 1 104 ? 8.173 -4.074 -7.598 1.00 88.50 104 LYS A N 1
ATOM 828 C CA . LYS A 1 104 ? 9.180 -4.581 -6.687 1.00 88.50 104 LYS A CA 1
ATOM 829 C C . LYS A 1 104 ? 10.561 -4.102 -7.128 1.00 88.50 104 LYS A C 1
ATOM 831 O O . LYS A 1 104 ? 10.914 -4.090 -8.306 1.00 88.50 104 LYS A O 1
ATOM 836 N N . LEU A 1 105 ? 11.397 -3.724 -6.163 1.00 76.38 105 LEU A N 1
ATOM 837 C CA . LEU A 1 105 ? 12.803 -3.434 -6.449 1.00 76.38 105 LEU A CA 1
ATOM 838 C C . LEU A 1 105 ? 13.436 -4.641 -7.155 1.00 76.38 105 LEU A C 1
ATOM 840 O O . LEU A 1 105 ? 13.265 -5.776 -6.715 1.00 76.38 105 LEU A O 1
ATOM 844 N N . GLN A 1 106 ? 14.160 -4.380 -8.246 1.00 65.69 106 GLN A N 1
ATOM 845 C CA . GLN A 1 106 ? 14.797 -5.395 -9.100 1.00 65.69 106 GLN A CA 1
ATOM 846 C C . GLN A 1 106 ? 13.835 -6.299 -9.895 1.00 65.69 106 GLN A C 1
ATOM 848 O O . GLN A 1 106 ? 14.305 -7.210 -10.571 1.00 65.69 106 GLN A O 1
ATOM 853 N N . SER A 1 107 ? 12.526 -6.021 -9.909 1.00 65.56 107 SER A N 1
ATOM 854 C CA . SER A 1 107 ? 11.625 -6.545 -10.948 1.00 65.56 107 SER A CA 1
ATOM 855 C C . SER A 1 107 ? 11.573 -5.645 -12.183 1.00 65.56 107 SER A C 1
ATOM 857 O O . SER A 1 107 ? 10.728 -5.850 -13.046 1.00 65.56 107 SER A O 1
ATOM 859 N N . ALA A 1 108 ? 12.449 -4.633 -12.259 1.00 59.62 108 ALA A N 1
ATOM 860 C CA . ALA A 1 108 ? 12.563 -3.771 -13.422 1.00 59.62 108 ALA A CA 1
ATOM 861 C C . ALA A 1 108 ? 12.965 -4.606 -14.640 1.00 59.62 108 ALA A C 1
ATOM 863 O O . ALA A 1 108 ? 13.935 -5.361 -14.623 1.00 59.62 108 ALA A O 1
ATOM 864 N N . ASP A 1 109 ? 12.200 -4.435 -15.703 1.00 59.16 109 ASP A N 1
ATOM 865 C CA . ASP A 1 109 ? 12.060 -5.366 -16.813 1.00 59.16 109 ASP A CA 1
ATOM 866 C C . ASP A 1 109 ? 13.191 -5.320 -17.847 1.00 59.16 109 ASP A C 1
ATOM 868 O O . ASP A 1 109 ? 13.013 -5.721 -18.988 1.00 59.16 109 ASP A O 1
ATOM 872 N N . TRP A 1 110 ? 14.399 -4.886 -17.490 1.00 61.41 110 TRP A N 1
ATOM 873 C CA . TRP A 1 110 ? 15.528 -4.775 -18.429 1.00 61.41 110 TRP A CA 1
ATOM 874 C C . TRP A 1 110 ? 15.826 -6.046 -19.257 1.00 61.41 110 TRP A C 1
ATOM 876 O O . TRP A 1 110 ? 16.376 -5.955 -20.359 1.00 61.41 110 TRP A O 1
ATOM 886 N N . HIS A 1 111 ? 15.418 -7.226 -18.777 1.00 63.56 111 HIS A N 1
ATOM 887 C CA . HIS A 1 111 ? 15.604 -8.509 -19.457 1.00 63.56 111 HIS A CA 1
ATOM 888 C C . HIS A 1 111 ? 14.320 -9.169 -19.985 1.00 63.56 111 HIS A C 1
ATOM 890 O O . HIS A 1 111 ? 14.429 -10.192 -20.663 1.00 63.56 111 HIS A O 1
ATOM 896 N N . LEU A 1 112 ? 13.120 -8.629 -19.735 1.00 61.19 112 LEU A N 1
ATOM 897 C CA . LEU A 1 112 ? 11.896 -9.259 -20.237 1.00 61.19 112 LEU A CA 1
ATOM 898 C C . LEU A 1 112 ? 11.680 -8.977 -21.726 1.00 61.19 112 LEU A C 1
ATOM 900 O O . LEU A 1 112 ? 11.981 -7.901 -22.243 1.00 61.19 112 LEU A O 1
ATOM 904 N N . GLN A 1 113 ? 11.134 -9.972 -22.433 1.00 57.91 113 GLN A N 1
ATOM 905 C CA . GLN A 1 113 ? 10.933 -9.920 -23.887 1.00 57.91 113 GLN A CA 1
ATOM 906 C C . GLN A 1 113 ? 9.995 -8.788 -24.341 1.00 57.91 113 GLN A C 1
ATOM 908 O O . GLN A 1 113 ? 10.033 -8.412 -25.509 1.00 57.91 113 GLN A O 1
ATOM 913 N N . ARG A 1 114 ? 9.171 -8.239 -23.437 1.00 56.00 114 ARG A N 1
ATOM 914 C CA . ARG A 1 114 ? 8.200 -7.164 -23.710 1.00 56.00 114 ARG A CA 1
ATOM 915 C C . ARG A 1 114 ? 8.532 -5.834 -23.033 1.00 56.00 114 ARG A C 1
ATOM 917 O O . ARG A 1 114 ? 7.704 -4.932 -23.033 1.00 56.00 114 ARG A O 1
ATOM 924 N N . ALA A 1 115 ? 9.729 -5.694 -22.478 1.00 61.75 115 ALA A N 1
ATOM 925 C CA . ALA A 1 115 ? 10.153 -4.428 -21.907 1.00 61.75 115 ALA A CA 1
ATOM 926 C C . ALA A 1 115 ? 10.246 -3.351 -22.994 1.00 61.75 115 ALA A C 1
ATOM 928 O O . ALA A 1 115 ? 10.714 -3.631 -24.102 1.00 61.75 115 ALA A O 1
ATOM 929 N N . PHE A 1 116 ? 9.827 -2.122 -22.680 1.00 61.66 116 PHE A N 1
ATOM 930 C CA . PHE A 1 116 ? 9.902 -0.985 -23.596 1.00 61.66 116 PHE A CA 1
ATOM 931 C C . PHE A 1 116 ? 11.353 -0.715 -24.010 1.00 61.66 116 PHE A C 1
ATOM 933 O O . PHE A 1 116 ? 12.110 -0.019 -23.336 1.00 61.66 116 PHE A O 1
ATOM 940 N N . ARG A 1 117 ? 11.744 -1.260 -25.161 1.00 63.25 117 ARG A N 1
ATOM 941 C CA . ARG A 1 117 ? 12.972 -0.900 -25.861 1.00 63.25 117 ARG A CA 1
ATOM 942 C C . ARG A 1 117 ? 12.594 0.141 -26.894 1.00 63.25 117 ARG A C 1
ATOM 944 O O . ARG A 1 117 ? 12.028 -0.193 -27.932 1.00 63.25 117 ARG A O 1
ATOM 951 N N . HIS A 1 118 ? 12.905 1.402 -26.620 1.00 63.53 118 HIS A N 1
ATOM 952 C CA . HIS A 1 118 ? 12.950 2.376 -27.701 1.00 63.53 118 HIS A CA 1
ATOM 953 C C . HIS A 1 118 ? 14.040 1.909 -28.673 1.00 63.53 118 HIS A C 1
ATOM 955 O O . HIS A 1 118 ? 15.147 1.605 -28.215 1.00 63.53 118 HIS A O 1
ATOM 961 N N . PRO A 1 119 ? 13.760 1.791 -29.983 1.00 65.81 119 PRO A N 1
ATOM 962 C CA . PRO A 1 119 ? 14.800 1.506 -30.953 1.00 65.81 119 PRO A CA 1
ATOM 963 C C . PRO A 1 119 ? 15.852 2.610 -30.852 1.00 65.81 119 PRO A C 1
ATOM 965 O O . PRO A 1 119 ? 15.606 3.750 -31.237 1.00 65.81 119 PRO A O 1
ATOM 968 N N . ILE A 1 120 ? 17.022 2.288 -30.302 1.00 68.25 120 ILE A N 1
ATOM 969 C CA . ILE A 1 120 ? 18.176 3.181 -30.361 1.00 68.25 120 ILE A CA 1
ATOM 970 C C . ILE A 1 120 ? 18.735 3.017 -31.769 1.00 68.25 120 ILE A C 1
ATOM 972 O O . ILE A 1 120 ? 19.633 2.215 -32.020 1.00 68.25 120 ILE A O 1
ATOM 976 N N . THR A 1 121 ? 18.125 3.708 -32.728 1.00 72.44 121 THR A N 1
ATOM 977 C CA . THR A 1 121 ? 18.671 3.796 -34.076 1.00 72.44 121 THR A CA 1
ATOM 978 C C . THR A 1 121 ? 19.895 4.692 -34.020 1.00 72.44 121 THR A C 1
ATOM 980 O O . THR A 1 121 ? 19.782 5.911 -33.897 1.00 72.44 121 THR A O 1
ATOM 983 N N . LEU A 1 122 ? 21.068 4.078 -34.094 1.00 76.56 122 LEU A N 1
ATOM 984 C CA . LEU A 1 122 ? 22.301 4.786 -34.396 1.00 76.56 122 LEU A CA 1
ATOM 985 C C . LEU A 1 122 ? 22.308 5.080 -35.902 1.00 76.56 122 LEU A C 1
ATOM 987 O O . LEU A 1 122 ? 22.069 4.156 -36.687 1.00 76.56 122 LEU A O 1
ATOM 991 N N . PRO A 1 123 ? 22.529 6.330 -36.336 1.00 80.19 123 PRO A N 1
ATOM 992 C CA . PRO A 1 123 ? 22.658 6.611 -37.755 1.00 80.19 123 PRO A CA 1
ATOM 993 C C . PRO A 1 123 ? 23.888 5.884 -38.340 1.00 80.19 123 PRO A C 1
ATOM 995 O O . PRO A 1 123 ? 24.851 5.547 -37.653 1.00 80.19 123 PRO A O 1
ATOM 998 N N . ASN A 1 124 ? 23.821 5.519 -39.620 1.00 73.62 124 ASN A N 1
ATOM 999 C CA . ASN A 1 124 ? 24.807 4.613 -40.235 1.00 73.62 124 ASN A CA 1
ATOM 1000 C C . ASN A 1 124 ? 26.190 5.252 -40.464 1.00 73.62 124 ASN A C 1
ATOM 1002 O O . ASN A 1 124 ? 27.149 4.547 -40.791 1.00 73.62 124 ASN A O 1
ATOM 1006 N N . ASP A 1 125 ? 26.268 6.573 -40.342 1.00 83.12 125 ASP A N 1
ATOM 1007 C CA . ASP A 1 125 ? 27.460 7.411 -40.468 1.00 83.12 125 ASP A CA 1
ATOM 1008 C C . ASP A 1 125 ? 28.363 7.350 -39.229 1.00 83.12 125 ASP A C 1
ATOM 1010 O O . ASP A 1 125 ? 29.574 7.509 -39.353 1.00 83.12 125 ASP A O 1
ATOM 1014 N N . ILE A 1 126 ? 27.803 7.063 -38.052 1.00 86.31 126 ILE A N 1
ATOM 1015 C CA . ILE A 1 126 ? 28.574 6.945 -36.807 1.00 86.31 126 ILE A CA 1
ATOM 1016 C C . ILE A 1 126 ? 29.106 5.531 -36.547 1.00 86.31 126 ILE A C 1
ATOM 1018 O O . ILE A 1 126 ? 29.962 5.356 -35.681 1.00 86.31 126 ILE A O 1
ATOM 1022 N N . ILE A 1 127 ? 28.624 4.516 -37.275 1.00 85.06 127 ILE A N 1
ATOM 1023 C CA . ILE A 1 127 ? 29.106 3.134 -37.149 1.00 85.06 127 ILE A CA 1
ATOM 1024 C C . ILE A 1 127 ? 30.336 2.965 -38.054 1.00 85.06 127 ILE A C 1
ATOM 1026 O O . ILE A 1 127 ? 30.184 3.042 -39.278 1.00 85.06 127 ILE A O 1
ATOM 1030 N N . PRO A 1 128 ? 31.537 2.692 -37.503 1.00 88.50 128 PRO A N 1
ATOM 1031 C CA . PRO A 1 128 ? 32.736 2.474 -38.303 1.00 88.50 128 PRO A CA 1
ATOM 1032 C C . PRO A 1 128 ? 32.535 1.344 -39.311 1.00 88.50 128 PRO A C 1
ATOM 1034 O O . PR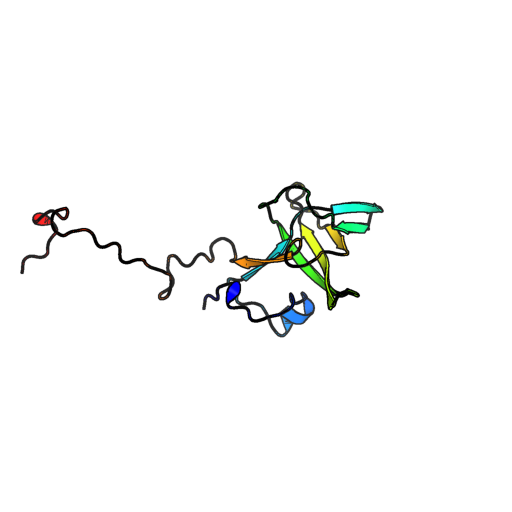O A 1 128 ? 31.978 0.296 -38.982 1.00 88.50 128 PRO A O 1
ATOM 1037 N N . ASP A 1 129 ? 33.051 1.510 -40.528 1.00 84.81 129 ASP A N 1
ATOM 1038 C CA . ASP A 1 129 ? 32.895 0.501 -41.585 1.00 84.81 129 ASP A CA 1
ATOM 1039 C C . ASP A 1 129 ? 33.513 -0.855 -41.215 1.00 84.81 129 ASP A C 1
ATOM 1041 O O . ASP A 1 129 ? 33.062 -1.898 -41.676 1.00 84.81 129 ASP A O 1
ATOM 1045 N N . GLN A 1 130 ? 34.495 -0.852 -40.314 1.00 87.44 130 GLN A N 1
ATOM 1046 C CA . GLN A 1 130 ? 35.128 -2.049 -39.756 1.00 87.44 130 GLN A CA 1
ATOM 1047 C C . GLN A 1 130 ? 34.174 -2.896 -38.896 1.00 87.44 130 GLN A C 1
ATOM 1049 O O . GLN A 1 130 ? 34.440 -4.076 -38.684 1.00 87.44 130 GLN A O 1
ATOM 1054 N N . TRP A 1 131 ? 33.100 -2.300 -38.368 1.00 80.88 131 TRP A N 1
ATOM 1055 C CA . TRP A 1 131 ? 32.100 -2.957 -37.515 1.00 80.88 131 TRP A CA 1
ATOM 1056 C C . TRP A 1 131 ? 30.850 -3.376 -38.296 1.00 80.88 131 TRP A C 1
ATOM 1058 O O . TRP A 1 131 ? 29.975 -4.052 -37.756 1.00 80.88 131 TRP A O 1
ATOM 1068 N N . LYS A 1 132 ? 30.748 -2.981 -39.570 1.00 80.94 132 LYS A N 1
ATOM 1069 C CA . LYS A 1 132 ? 29.680 -3.421 -40.466 1.00 80.94 132 LYS A CA 1
ATOM 1070 C C . LYS A 1 132 ? 30.040 -4.810 -40.989 1.00 80.94 132 LYS A C 1
ATOM 1072 O O . LYS A 1 132 ? 31.164 -5.046 -41.430 1.00 80.94 132 LYS A O 1
ATOM 1077 N N . ASN A 1 133 ? 29.084 -5.738 -40.963 1.00 79.12 133 ASN A N 1
ATOM 1078 C CA . ASN A 1 133 ? 29.275 -7.033 -41.610 1.00 79.12 133 ASN A CA 1
ATOM 1079 C C . ASN A 1 133 ? 29.577 -6.804 -43.095 1.00 79.12 133 ASN A C 1
ATOM 1081 O O . ASN A 1 133 ? 28.856 -6.067 -43.774 1.00 79.12 133 ASN A O 1
ATOM 1085 N N . LYS A 1 134 ? 30.647 -7.431 -43.592 1.00 74.19 134 LYS A N 1
ATOM 1086 C CA . LYS A 1 134 ? 30.954 -7.437 -45.023 1.00 74.19 134 LYS A CA 1
ATOM 1087 C C . LYS A 1 134 ? 29.798 -8.148 -45.733 1.00 74.19 134 LYS A C 1
ATOM 1089 O O . LYS A 1 134 ? 29.491 -9.286 -45.382 1.00 74.19 134 LYS A O 1
ATOM 1094 N N . LYS A 1 135 ? 29.124 -7.437 -46.639 1.00 58.53 135 LYS A N 1
ATOM 1095 C CA . LYS A 1 135 ? 28.137 -8.027 -47.551 1.00 58.53 135 LYS A CA 1
ATOM 1096 C C . LYS A 1 135 ? 28.801 -9.028 -48.486 1.00 58.53 135 LYS A C 1
ATOM 1098 O O . LYS A 1 135 ? 29.972 -8.780 -48.852 1.00 58.53 135 LYS A O 1
#

Radius of gyration: 21.19 Å; chains: 1; bounding box: 54×35×70 Å

Secondary structure (DSSP, 8-state):
----GGG---SSPPPHHHHHHSPPPTTEEEEEE--EEEEETTEEEE---SS----EEEEEEEEEEE-TTS-EEEEEEE--TT-TT--EEEEEEETTTTEEEEEPTT---TTSTTS--------TTTS-GGGSPP-